Protein AF-A0A413UHV3-F1 (afdb_monomer)

Mean predicted aligned error: 7.87 Å

Structure (mmCIF, N/CA/C/O backbone):
data_AF-A0A413UHV3-F1
#
_entry.id   AF-A0A413UHV3-F1
#
loop_
_atom_site.group_PDB
_atom_site.id
_atom_site.type_symbol
_atom_site.label_atom_id
_atom_site.label_alt_id
_atom_site.label_comp_id
_atom_site.label_asym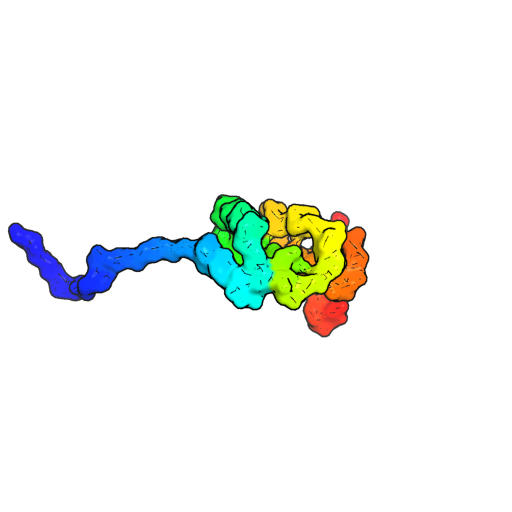_id
_atom_site.label_entity_id
_atom_site.label_seq_id
_atom_site.pdbx_PDB_ins_code
_atom_site.Cartn_x
_atom_site.Cartn_y
_atom_site.Cartn_z
_atom_site.occupancy
_atom_site.B_iso_or_equiv
_atom_site.auth_seq_id
_atom_site.auth_comp_id
_atom_site.auth_asym_id
_atom_site.auth_atom_id
_atom_site.pdbx_PDB_model_num
ATOM 1 N N . MET A 1 1 ? -25.770 15.098 47.653 1.00 35.84 1 MET A N 1
ATOM 2 C CA . MET A 1 1 ? -24.776 16.020 47.062 1.00 35.84 1 MET A CA 1
ATOM 3 C C . MET A 1 1 ? -23.467 15.259 46.919 1.00 35.84 1 MET A C 1
ATOM 5 O O . MET A 1 1 ? -22.803 15.036 47.921 1.00 35.84 1 MET A O 1
ATOM 9 N N . ASN A 1 2 ? -23.146 14.785 45.712 1.00 44.91 2 ASN A N 1
ATOM 10 C CA . ASN A 1 2 ? -21.866 14.129 45.439 1.00 44.91 2 ASN A CA 1
ATOM 11 C C . ASN A 1 2 ? -20.783 15.204 45.344 1.00 44.91 2 ASN A C 1
ATOM 13 O O . ASN A 1 2 ? -20.849 16.084 44.488 1.00 44.91 2 ASN A O 1
ATOM 17 N N . ARG A 1 3 ? -19.832 15.170 46.278 1.00 47.78 3 ARG A N 1
ATOM 18 C CA . ARG A 1 3 ? -18.712 16.107 46.345 1.00 47.78 3 ARG A CA 1
ATOM 19 C C . ARG A 1 3 ? -17.621 15.581 45.413 1.00 47.78 3 ARG A C 1
ATOM 21 O O . ARG A 1 3 ? -17.096 14.501 45.658 1.00 47.78 3 ARG A O 1
ATOM 28 N N . ALA A 1 4 ? -17.316 16.319 44.349 1.00 49.66 4 ALA A N 1
ATOM 29 C CA . ALA A 1 4 ? -16.175 16.021 43.490 1.00 49.66 4 ALA A CA 1
ATOM 30 C C . ALA A 1 4 ? -14.885 16.030 44.331 1.00 49.66 4 ALA A C 1
ATOM 32 O O . ALA A 1 4 ? -14.666 16.948 45.129 1.00 49.66 4 ALA A O 1
ATOM 33 N N . CYS A 1 5 ? -14.061 14.990 44.195 1.00 54.78 5 CYS A N 1
ATOM 34 C CA . CYS A 1 5 ? -12.757 14.914 44.845 1.00 54.78 5 CYS A CA 1
ATOM 35 C C . CYS A 1 5 ? -11.814 15.958 44.229 1.00 54.78 5 CYS A C 1
ATOM 37 O O . CYS A 1 5 ? -11.740 16.104 43.009 1.00 54.78 5 CYS A O 1
ATOM 39 N N . ALA A 1 6 ? -11.093 16.689 45.080 1.00 53.53 6 ALA A N 1
ATOM 40 C CA . ALA A 1 6 ? -10.088 17.654 44.654 1.00 53.53 6 ALA A CA 1
ATOM 41 C C . ALA A 1 6 ? -8.972 16.926 43.884 1.00 53.53 6 ALA A C 1
ATOM 43 O O . ALA A 1 6 ? -8.242 16.132 44.473 1.00 53.53 6 ALA A O 1
ATOM 44 N N . GLY A 1 7 ? -8.880 17.170 42.573 1.00 57.03 7 GLY A N 1
ATOM 45 C CA . GLY A 1 7 ? -7.857 16.575 41.706 1.00 57.03 7 GLY A CA 1
ATOM 46 C C . GLY A 1 7 ? -8.301 16.272 40.273 1.00 57.03 7 GLY A C 1
ATOM 47 O O . GLY A 1 7 ? -7.439 16.133 39.416 1.00 57.03 7 GLY A O 1
ATOM 48 N N . GLN A 1 8 ? -9.605 16.217 39.980 1.00 51.41 8 GLN A N 1
ATOM 49 C CA . GLN A 1 8 ? -10.078 16.063 38.598 1.00 51.41 8 GLN A CA 1
ATOM 50 C C . GLN A 1 8 ? -9.983 17.399 37.854 1.00 51.41 8 GLN A C 1
ATOM 52 O O . GLN A 1 8 ? -10.721 18.345 38.140 1.00 51.41 8 GLN A O 1
ATOM 57 N N . THR A 1 9 ? -9.061 17.492 36.900 1.00 54.34 9 THR A N 1
ATOM 58 C CA . THR A 1 9 ? -9.074 18.547 35.887 1.00 54.34 9 THR A CA 1
ATOM 59 C C . THR A 1 9 ? -10.322 18.380 35.018 1.00 54.34 9 THR A C 1
ATOM 61 O O . THR A 1 9 ? -10.718 17.269 34.682 1.00 54.34 9 THR A O 1
ATOM 64 N N . VAL A 1 10 ? -10.939 19.494 34.612 1.00 53.38 10 VAL A N 1
ATOM 65 C CA . VAL A 1 10 ? -12.121 19.545 33.718 1.00 53.38 10 VAL A CA 1
ATOM 66 C C . VAL A 1 10 ? -11.945 18.720 32.424 1.00 53.38 10 VAL A C 1
ATOM 68 O O . VAL A 1 10 ? -12.929 18.329 31.804 1.00 53.38 10 VAL A O 1
ATOM 71 N N . LEU A 1 11 ? -10.700 18.408 32.048 1.00 49.78 11 LEU A N 1
ATOM 72 C CA . LEU A 1 11 ? -10.321 17.553 30.920 1.00 49.78 11 LEU A CA 1
ATOM 73 C C . LEU A 1 11 ? -10.720 16.072 31.068 1.00 49.78 11 LEU A C 1
ATOM 75 O O . LEU A 1 11 ? -10.923 15.424 30.051 1.00 49.78 11 LEU A O 1
ATOM 79 N N . ASP A 1 12 ? -10.900 15.546 32.284 1.00 54.62 12 ASP A N 1
ATOM 80 C CA . ASP A 1 12 ? -11.342 14.152 32.487 1.00 54.62 12 ASP A CA 1
ATOM 81 C C . ASP A 1 12 ? -12.852 13.95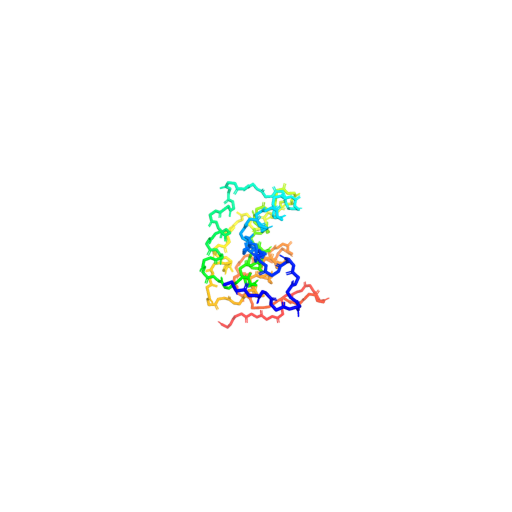6 32.250 1.00 54.62 12 ASP A C 1
ATOM 83 O O . ASP A 1 12 ? -13.338 12.827 32.195 1.00 54.62 12 ASP A O 1
ATOM 87 N N . LEU A 1 13 ? -13.619 15.046 32.122 1.00 59.47 13 LEU A N 1
ATOM 88 C CA . LEU A 1 13 ? -15.071 14.999 31.901 1.00 59.47 13 LEU A CA 1
ATOM 89 C C . LEU A 1 13 ? -15.447 14.862 30.419 1.00 59.47 13 LEU A C 1
ATOM 91 O O . LEU A 1 13 ? -16.600 14.563 30.109 1.00 59.47 13 LEU A O 1
ATOM 95 N N . PHE A 1 14 ? -14.485 15.056 29.514 1.00 66.56 14 PHE A N 1
ATOM 96 C CA . PHE A 1 14 ? -14.675 14.957 28.072 1.00 66.56 14 PHE A CA 1
ATOM 97 C C . PHE A 1 14 ? -13.560 14.086 27.493 1.00 66.56 14 PHE A C 1
ATOM 99 O O . PHE A 1 14 ? -12.502 14.619 27.149 1.00 66.56 14 PHE A O 1
ATOM 106 N N . PRO A 1 15 ? -13.747 12.755 27.404 1.00 65.19 15 PRO A N 1
ATOM 107 C CA . PRO A 1 15 ? -12.767 11.916 26.731 1.00 65.19 15 PRO A CA 1
ATOM 108 C C . PRO A 1 15 ? -12.543 12.465 25.322 1.00 65.19 15 PRO A C 1
ATOM 110 O O . PRO A 1 15 ? -13.506 12.812 24.631 1.00 65.19 15 PRO A O 1
ATOM 113 N N . THR A 1 16 ? -11.278 12.557 24.901 1.00 66.75 16 THR A N 1
ATOM 114 C CA . THR A 1 16 ? -10.958 12.880 23.510 1.00 66.75 16 THR A CA 1
ATOM 115 C C . THR A 1 16 ? -11.756 11.926 22.627 1.00 66.75 16 THR A C 1
ATOM 117 O O . THR A 1 16 ? -11.696 10.713 22.868 1.00 66.75 16 THR A O 1
ATOM 120 N N . PRO A 1 17 ? -12.527 12.433 21.647 1.00 66.75 17 PRO A N 1
ATOM 121 C CA . PRO A 1 17 ? -13.245 11.555 20.744 1.00 66.75 17 PRO A CA 1
ATOM 122 C C . PRO A 1 17 ? -12.249 10.565 20.129 1.00 66.75 17 PRO A C 1
ATOM 124 O O . PRO A 1 17 ? -11.111 10.953 19.834 1.00 66.75 17 PRO A O 1
ATOM 127 N N . PRO A 1 18 ? -12.630 9.285 19.992 1.00 74.94 18 PRO A N 1
ATOM 128 C CA . PRO A 1 18 ? -11.750 8.289 19.409 1.00 74.94 18 PRO A CA 1
ATOM 129 C C . PRO A 1 18 ? -11.263 8.785 18.049 1.00 74.94 18 PRO A C 1
ATOM 131 O O . PRO A 1 18 ? -12.031 9.328 17.254 1.00 74.94 18 PRO A O 1
ATOM 134 N N . ARG A 1 19 ? -9.957 8.652 17.827 1.00 82.62 19 ARG A N 1
ATOM 135 C CA . ARG A 1 19 ? -9.301 9.136 16.619 1.00 82.62 19 ARG A CA 1
ATOM 136 C C . ARG A 1 19 ? -9.826 8.367 15.410 1.00 82.62 19 ARG A C 1
ATOM 138 O O . ARG A 1 19 ? -9.797 7.138 15.407 1.00 82.62 19 ARG A O 1
ATOM 145 N N . ASP A 1 20 ? -10.265 9.088 14.385 1.00 92.00 20 ASP A N 1
ATOM 146 C CA . ASP A 1 20 ? -10.671 8.483 13.120 1.00 92.00 20 ASP A CA 1
ATOM 147 C C . ASP A 1 20 ? -9.435 8.243 12.247 1.00 92.00 20 ASP A C 1
ATOM 149 O O . ASP A 1 20 ? -8.971 9.108 11.505 1.00 92.00 20 ASP A O 1
ATOM 153 N N . HIS A 1 21 ? -8.852 7.055 12.395 1.00 94.25 21 HIS A N 1
ATOM 154 C CA . HIS A 1 21 ? -7.649 6.673 11.660 1.00 94.25 21 HIS A CA 1
ATOM 155 C C . HIS A 1 21 ? -7.876 6.545 10.148 1.00 94.25 21 HIS A C 1
ATOM 157 O O . HIS A 1 21 ? -6.930 6.741 9.383 1.00 94.25 21 HIS A O 1
ATOM 163 N N . VAL A 1 22 ? -9.103 6.233 9.721 1.00 96.88 22 VAL A N 1
ATOM 164 C CA . VAL A 1 22 ? -9.453 6.151 8.299 1.00 96.88 22 VAL A CA 1
ATOM 165 C C . VAL A 1 22 ? -9.431 7.552 7.705 1.00 96.88 22 VAL A C 1
ATOM 167 O O . VAL A 1 22 ? -8.740 7.772 6.713 1.00 96.88 22 VAL A O 1
ATOM 170 N N . GLU A 1 23 ? -10.106 8.515 8.336 1.00 97.00 23 GLU A N 1
ATOM 171 C CA . GLU A 1 23 ? -10.121 9.896 7.839 1.00 97.00 23 GLU A CA 1
ATOM 172 C C . GLU A 1 23 ? -8.750 10.560 7.870 1.00 97.00 23 GLU A C 1
ATOM 174 O O . GLU A 1 23 ? -8.365 11.222 6.905 1.00 97.00 23 GLU A O 1
ATOM 179 N N . ASP A 1 24 ? -7.974 10.343 8.931 1.00 96.12 24 ASP A N 1
ATOM 180 C CA . ASP A 1 24 ? -6.604 10.848 9.001 1.00 96.12 24 ASP A CA 1
ATOM 181 C C . ASP A 1 24 ? -5.737 10.304 7.857 1.00 96.12 24 ASP A C 1
ATOM 183 O O . ASP A 1 24 ? -4.934 11.041 7.278 1.00 96.12 24 ASP A O 1
ATOM 187 N N . THR A 1 25 ? -5.913 9.028 7.508 1.00 97.56 25 THR A N 1
ATOM 188 C CA . THR A 1 25 ? -5.175 8.389 6.414 1.00 97.56 25 THR A CA 1
ATOM 189 C C . THR A 1 25 ? -5.633 8.899 5.057 1.00 97.56 25 THR A C 1
ATOM 191 O O . THR A 1 25 ? -4.790 9.263 4.241 1.00 97.56 25 THR A O 1
ATOM 194 N N . LEU A 1 26 ? -6.945 9.002 4.822 1.00 97.69 26 LEU A N 1
ATOM 195 C CA . LEU A 1 26 ? -7.492 9.559 3.582 1.00 97.69 26 LEU A CA 1
ATOM 196 C C . LEU A 1 26 ? -7.019 10.992 3.370 1.00 97.69 26 LEU A C 1
ATOM 198 O O . LEU A 1 26 ? -6.570 11.336 2.277 1.00 97.69 26 LEU A O 1
ATOM 202 N N . LYS A 1 27 ? -7.052 11.812 4.423 1.00 97.38 27 LYS A N 1
ATOM 203 C CA . LYS A 1 27 ? -6.536 13.177 4.384 1.00 97.38 27 LYS A CA 1
ATOM 204 C C . LYS A 1 27 ? -5.049 13.201 4.043 1.00 97.38 27 LYS A C 1
ATOM 206 O O . LYS A 1 27 ? -4.645 13.952 3.163 1.00 97.38 27 LYS A O 1
ATOM 211 N N . TRP A 1 28 ? -4.240 12.368 4.697 1.00 96.69 28 TRP A N 1
ATOM 212 C CA . TRP A 1 28 ? -2.813 12.264 4.396 1.00 96.69 28 TRP A CA 1
ATOM 213 C C . TRP A 1 28 ? -2.561 11.855 2.934 1.00 96.69 28 TRP A C 1
ATOM 215 O O . TRP A 1 28 ? -1.793 12.528 2.251 1.00 96.69 28 TRP A O 1
ATOM 225 N N . MET A 1 29 ? -3.241 10.826 2.420 1.00 96.19 29 MET A N 1
ATOM 226 C CA . MET A 1 29 ? -3.097 10.379 1.027 1.00 96.19 29 MET A CA 1
ATOM 227 C C . MET A 1 29 ? -3.528 11.464 0.025 1.00 96.19 29 MET A C 1
ATOM 229 O O . MET A 1 29 ? -2.813 11.737 -0.938 1.00 96.19 29 MET A O 1
ATOM 233 N N . CYS A 1 30 ? -4.650 12.146 0.265 1.00 95.94 30 CYS A N 1
ATOM 234 C CA . CYS A 1 30 ? -5.134 13.208 -0.622 1.00 95.94 30 CYS A CA 1
ATOM 235 C C . CYS A 1 30 ? -4.220 14.447 -0.586 1.00 95.94 30 CYS A C 1
ATOM 237 O O . CYS A 1 30 ? -3.757 14.913 -1.626 1.00 95.94 30 CYS A O 1
ATOM 239 N N . ASP A 1 31 ? -3.904 14.966 0.602 1.00 95.88 31 ASP A N 1
ATOM 240 C CA . ASP A 1 31 ? -3.151 16.218 0.748 1.00 95.88 31 ASP A CA 1
ATOM 241 C C . ASP A 1 31 ? -1.672 16.031 0.347 1.00 95.88 31 ASP A C 1
ATOM 243 O O . ASP A 1 31 ? -1.076 16.846 -0.375 1.00 95.88 31 ASP A O 1
ATOM 247 N N . VAL A 1 32 ? -1.055 14.929 0.791 1.00 94.50 32 VAL A N 1
ATOM 248 C CA . VAL A 1 32 ? 0.387 14.686 0.621 1.00 94.50 32 VAL A CA 1
ATOM 249 C C . VAL A 1 32 ? 0.703 13.997 -0.699 1.00 94.50 32 VAL A C 1
ATOM 251 O O . VAL A 1 32 ? 1.661 14.411 -1.353 1.00 94.50 32 VAL A O 1
ATOM 254 N N . HIS A 1 33 ? -0.115 13.045 -1.144 1.00 92.38 33 HIS A N 1
ATOM 255 C CA . HIS A 1 33 ? 0.141 12.247 -2.352 1.00 92.38 33 HIS A CA 1
ATOM 256 C C . HIS A 1 33 ? -0.802 12.568 -3.515 1.00 92.38 33 HIS A C 1
ATOM 258 O O . HIS A 1 33 ? -0.621 12.075 -4.621 1.00 92.38 33 HIS A O 1
ATOM 264 N N . GLY A 1 34 ? -1.780 13.457 -3.318 1.00 93.25 34 GLY A N 1
ATOM 265 C CA . GLY A 1 34 ? -2.690 13.854 -4.393 1.00 93.25 34 GLY A CA 1
ATOM 266 C C . GLY A 1 34 ? -3.629 12.734 -4.836 1.00 93.25 34 GLY A C 1
ATOM 267 O O . GLY A 1 34 ? -4.164 12.820 -5.938 1.00 93.25 34 GLY A O 1
ATOM 268 N N . CYS A 1 35 ? -3.811 11.689 -4.021 1.00 93.31 35 CYS A N 1
ATOM 269 C CA . CYS A 1 35 ? -4.721 10.596 -4.349 1.00 93.31 35 CYS A CA 1
ATOM 270 C C . CYS A 1 35 ? -6.166 11.108 -4.465 1.00 93.31 35 CYS A C 1
ATOM 272 O O . CYS A 1 35 ? -6.587 11.996 -3.718 1.00 93.31 35 CYS A O 1
ATOM 274 N N . VAL A 1 36 ? -6.946 10.519 -5.375 1.00 93.81 36 VAL A N 1
ATOM 275 C CA . VAL A 1 36 ? -8.365 10.848 -5.553 1.00 93.81 36 VAL A CA 1
ATOM 276 C C . VAL A 1 36 ? -9.190 10.077 -4.530 1.00 93.81 36 VAL A C 1
ATOM 278 O O . VA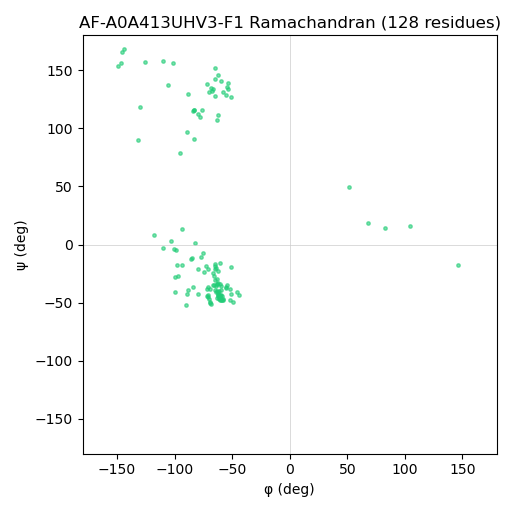L A 1 36 ? -9.255 8.851 -4.568 1.00 93.81 36 VAL A O 1
ATOM 281 N N . ARG A 1 37 ? -9.843 10.800 -3.616 1.00 94.75 37 ARG A N 1
ATOM 282 C CA . ARG A 1 37 ? -10.565 10.212 -2.480 1.00 94.75 37 ARG A CA 1
ATOM 283 C C . ARG A 1 37 ? -11.556 9.113 -2.878 1.00 94.75 37 ARG A C 1
ATOM 285 O O . ARG A 1 37 ? -11.532 8.045 -2.274 1.00 94.75 37 ARG A O 1
ATOM 292 N N . ASP A 1 38 ? -12.381 9.369 -3.891 1.00 95.12 38 ASP A N 1
ATOM 293 C CA . ASP A 1 38 ? -13.435 8.445 -4.334 1.00 95.12 38 ASP A CA 1
ATOM 294 C C . ASP A 1 38 ? -12.881 7.105 -4.847 1.00 95.12 38 ASP A C 1
ATOM 296 O O . ASP A 1 38 ? -13.585 6.097 -4.825 1.00 95.12 38 ASP A O 1
ATOM 300 N N . GLU A 1 39 ? -11.619 7.077 -5.280 1.00 93.75 39 GLU A N 1
ATOM 301 C CA . GLU A 1 39 ? -10.956 5.866 -5.765 1.00 93.75 39 GLU A CA 1
ATOM 302 C C . GLU A 1 39 ? -10.372 5.035 -4.618 1.00 93.75 39 GLU A C 1
ATOM 304 O O . GLU A 1 39 ? -10.440 3.809 -4.656 1.00 93.75 39 GLU A O 1
ATOM 309 N N . ILE A 1 40 ? -9.843 5.690 -3.578 1.00 95.56 40 ILE A N 1
ATOM 310 C CA . ILE A 1 40 ? -9.104 5.024 -2.492 1.00 95.56 40 ILE A CA 1
ATOM 311 C C . ILE A 1 40 ? -9.944 4.749 -1.240 1.00 95.56 40 ILE A C 1
ATOM 313 O O . ILE A 1 40 ? -9.549 3.945 -0.397 1.00 95.56 40 ILE A O 1
ATOM 317 N N . GLU A 1 41 ? -11.095 5.406 -1.070 1.00 97.50 41 GLU A N 1
ATOM 318 C CA . GLU A 1 41 ? -11.851 5.341 0.188 1.00 97.50 41 GLU A CA 1
ATOM 319 C C . GLU A 1 41 ? -12.282 3.913 0.551 1.00 97.50 41 GLU A C 1
ATOM 321 O O . GLU A 1 41 ? -12.137 3.494 1.704 1.00 97.50 41 GLU A O 1
ATOM 326 N N . GLY A 1 42 ? -12.771 3.146 -0.425 1.00 98.00 42 GLY A N 1
ATOM 327 C CA . GLY A 1 42 ? -13.173 1.755 -0.205 1.00 98.00 42 GLY A CA 1
ATOM 328 C C . GLY A 1 42 ? -12.006 0.870 0.239 1.00 98.00 42 GLY A C 1
ATOM 329 O O . GLY A 1 42 ? -12.150 0.067 1.161 1.00 98.00 42 GLY A O 1
ATOM 330 N N . GLU A 1 43 ? -10.841 1.067 -0.369 1.00 97.88 43 GLU A N 1
ATOM 331 C CA . GLU A 1 43 ? -9.624 0.304 -0.101 1.00 97.88 43 GLU A CA 1
ATOM 332 C C . GLU A 1 43 ? -9.019 0.627 1.267 1.00 97.88 43 GLU A C 1
ATOM 334 O O . GLU A 1 43 ? -8.680 -0.283 2.023 1.00 97.88 43 GLU A O 1
ATOM 339 N N . VAL A 1 44 ? -8.956 1.907 1.644 1.00 98.25 44 VAL A N 1
ATOM 340 C CA . VAL A 1 44 ? -8.494 2.316 2.980 1.00 98.25 44 VAL A CA 1
ATOM 341 C C . VAL A 1 44 ? -9.419 1.750 4.058 1.00 98.25 44 VAL A C 1
ATOM 343 O O . VAL A 1 44 ? -8.950 1.196 5.053 1.00 98.25 44 VAL A O 1
ATOM 346 N N . ARG A 1 45 ? -10.742 1.826 3.860 1.00 98.25 45 ARG A N 1
ATOM 347 C CA . ARG A 1 45 ? -11.715 1.243 4.799 1.00 98.25 45 ARG A CA 1
ATOM 348 C C . ARG A 1 45 ? -11.558 -0.272 4.925 1.00 98.25 45 ARG A C 1
ATOM 350 O O . ARG A 1 45 ? -11.673 -0.793 6.031 1.00 98.25 45 ARG A O 1
ATOM 357 N N . GLU A 1 46 ? -11.297 -0.970 3.824 1.00 98.19 46 GLU A N 1
ATOM 358 C CA . GLU A 1 46 ? -11.001 -2.405 3.824 1.00 98.19 46 GLU A CA 1
ATOM 359 C C . GLU A 1 46 ? -9.734 -2.720 4.632 1.00 98.19 46 GLU A C 1
ATOM 361 O O . GLU A 1 46 ? -9.786 -3.566 5.523 1.00 98.19 46 GLU A O 1
ATOM 366 N N . LEU A 1 47 ? -8.640 -1.979 4.429 1.00 98.25 47 LEU A N 1
ATOM 367 C CA . LEU A 1 47 ? -7.400 -2.186 5.183 1.00 98.25 47 LEU A CA 1
ATOM 368 C C . LEU A 1 47 ? -7.585 -1.980 6.692 1.00 98.25 47 LEU A C 1
ATOM 370 O O . LEU A 1 47 ? -7.115 -2.787 7.486 1.00 98.25 47 LEU A O 1
ATOM 374 N N . TYR A 1 48 ? -8.301 -0.935 7.105 1.00 97.44 48 TYR A N 1
ATOM 375 C CA . TYR A 1 48 ? -8.568 -0.678 8.527 1.00 97.44 48 TYR A CA 1
ATOM 376 C C . TYR A 1 48 ? -9.580 -1.638 9.160 1.00 97.44 48 TYR A C 1
ATOM 378 O O . TYR A 1 48 ? -9.641 -1.738 10.386 1.00 97.44 48 TYR A O 1
ATOM 386 N N . ARG A 1 49 ? -10.385 -2.329 8.348 1.00 97.44 49 ARG A N 1
ATOM 387 C CA . ARG A 1 49 ? -11.287 -3.388 8.81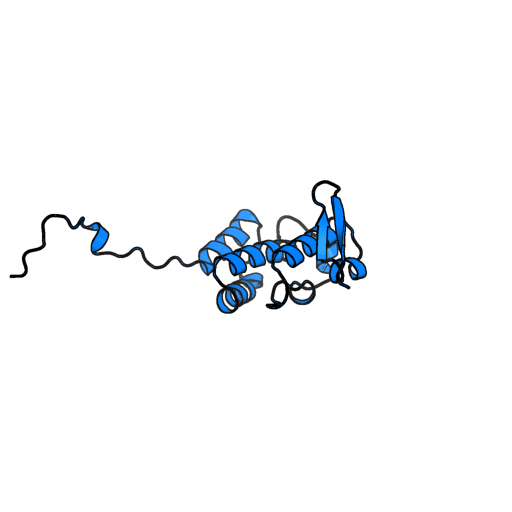1 1.00 97.44 49 ARG A CA 1
ATOM 388 C C . ARG A 1 49 ? -10.536 -4.699 9.020 1.00 97.44 49 ARG A C 1
ATOM 390 O O . ARG A 1 49 ? -10.789 -5.385 10.007 1.00 97.44 49 ARG A O 1
ATOM 397 N N . ASP A 1 50 ? -9.648 -5.035 8.090 1.00 97.25 50 ASP A N 1
ATOM 398 C CA . ASP A 1 50 ? -9.0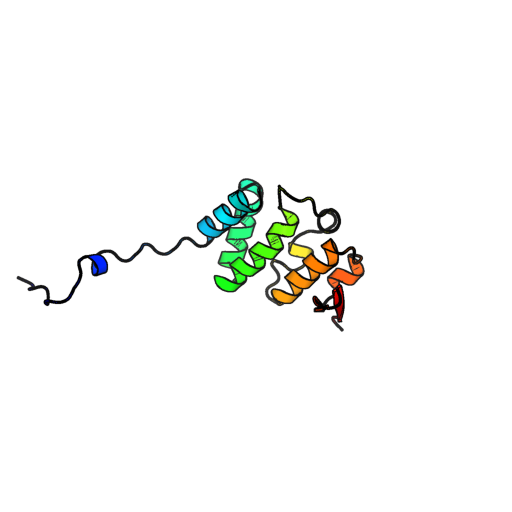40 -6.365 8.013 1.00 97.25 50 ASP A CA 1
ATOM 399 C C . ASP A 1 50 ? -7.693 -6.442 8.758 1.00 97.25 50 ASP A C 1
ATOM 401 O O . A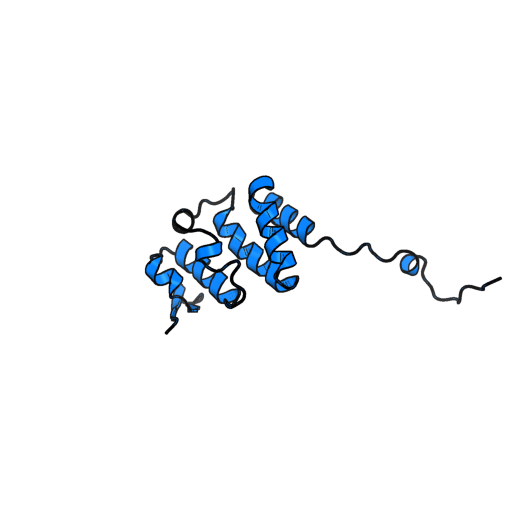SP A 1 50 ? -7.257 -7.530 9.135 1.00 97.25 50 ASP A O 1
ATOM 405 N N . PHE A 1 51 ? -7.065 -5.295 9.047 1.00 96.38 51 PHE A N 1
ATOM 406 C CA . PHE A 1 51 ? -5.776 -5.197 9.735 1.00 96.38 51 PHE A CA 1
ATOM 407 C C . PHE A 1 51 ? -5.833 -4.292 10.972 1.00 96.38 51 PHE A C 1
ATOM 409 O O . PHE A 1 51 ? -6.664 -3.394 11.093 1.00 96.38 51 PHE A O 1
ATOM 416 N N . GLY A 1 52 ? -4.896 -4.494 11.905 1.00 94.31 52 GLY A N 1
ATOM 417 C CA . GLY A 1 52 ? -4.713 -3.574 13.031 1.00 94.31 52 GLY A CA 1
ATOM 418 C C . GLY A 1 52 ? -4.242 -2.192 12.563 1.00 94.31 52 GLY A C 1
ATOM 419 O O . GLY A 1 52 ? -3.527 -2.086 11.572 1.00 94.31 52 GLY A O 1
ATOM 420 N N . THR A 1 53 ? -4.574 -1.132 13.309 1.00 94.75 53 THR A N 1
ATOM 421 C CA . THR A 1 53 ? -4.332 0.283 12.946 1.00 94.75 53 THR A CA 1
ATOM 422 C C . THR A 1 53 ? -2.940 0.575 12.375 1.00 94.75 53 THR A C 1
ATOM 424 O O . THR A 1 53 ? -2.817 1.330 11.413 1.00 94.75 53 THR A O 1
ATOM 427 N N . VAL A 1 54 ? -1.891 0.007 12.980 1.00 94.31 54 VAL A N 1
ATOM 428 C CA . VAL A 1 54 ? -0.498 0.225 12.556 1.00 94.31 54 VAL A CA 1
ATOM 429 C C . VAL A 1 54 ? -0.232 -0.430 11.203 1.00 94.31 54 VAL A C 1
ATOM 431 O O . VAL A 1 54 ? 0.263 0.223 10.290 1.00 94.31 54 VAL A O 1
ATOM 434 N N . GLU A 1 55 ? -0.614 -1.697 11.051 1.00 96.69 55 GLU A N 1
ATOM 435 C CA . GLU A 1 55 ? -0.406 -2.441 9.809 1.00 96.69 55 GLU A CA 1
ATOM 436 C C . GLU A 1 55 ? -1.287 -1.913 8.671 1.00 96.69 55 GLU A C 1
ATOM 438 O O . GLU A 1 55 ? -0.817 -1.804 7.542 1.00 96.69 55 GLU A O 1
ATOM 443 N N . ALA A 1 56 ? -2.529 -1.519 8.965 1.00 97.62 56 ALA A N 1
ATOM 444 C CA . ALA A 1 56 ? -3.418 -0.880 8.000 1.00 97.62 56 ALA A CA 1
ATOM 445 C C . ALA A 1 56 ? -2.787 0.397 7.428 1.00 97.62 56 ALA A C 1
ATOM 447 O O . ALA A 1 56 ? -2.740 0.571 6.210 1.00 97.62 56 ALA A O 1
ATOM 448 N N . PHE A 1 57 ? -2.233 1.258 8.291 1.00 96.94 57 PHE A N 1
ATOM 449 C CA . PHE A 1 57 ? -1.533 2.464 7.853 1.00 96.94 57 PHE A CA 1
ATOM 450 C C . PHE A 1 57 ? -0.298 2.136 7.005 1.00 96.94 57 PHE A C 1
ATOM 452 O O . PHE A 1 57 ? -0.062 2.763 5.973 1.00 96.94 57 PHE A O 1
ATOM 459 N N . ASP A 1 58 ? 0.479 1.130 7.404 1.00 96.56 58 ASP A N 1
ATOM 460 C CA . ASP A 1 58 ? 1.651 0.708 6.643 1.00 96.56 58 ASP A CA 1
ATOM 461 C C . ASP A 1 58 ? 1.274 0.137 5.266 1.00 96.56 58 ASP A C 1
ATOM 463 O O . ASP A 1 58 ? 1.914 0.466 4.265 1.00 96.56 58 ASP A O 1
ATOM 467 N N . ARG A 1 59 ? 0.185 -0.627 5.161 1.00 97.50 59 ARG A N 1
ATOM 468 C CA . ARG A 1 59 ? -0.362 -1.083 3.873 1.00 97.50 59 ARG A CA 1
ATOM 469 C C . ARG A 1 59 ? -0.888 0.080 3.026 1.00 97.50 59 ARG A C 1
ATOM 471 O O . ARG A 1 59 ? -0.673 0.074 1.817 1.00 97.50 59 ARG A O 1
ATOM 478 N N . CYS A 1 60 ? -1.465 1.120 3.634 1.00 96.94 60 CYS A N 1
ATOM 479 C CA . CYS A 1 60 ? -1.873 2.335 2.914 1.00 96.94 60 CYS A CA 1
ATOM 480 C C . CYS A 1 60 ? -0.683 3.067 2.274 1.00 96.94 60 CYS A C 1
ATOM 482 O O . CYS A 1 60 ? -0.826 3.610 1.183 1.00 96.94 60 CYS A O 1
ATOM 484 N N . LYS A 1 61 ? 0.513 3.039 2.881 1.00 94.12 61 LYS A N 1
ATOM 485 C CA . LYS A 1 61 ? 1.724 3.585 2.235 1.00 94.12 61 LYS A CA 1
ATOM 486 C C . LYS A 1 61 ? 2.094 2.830 0.959 1.00 94.12 61 LYS A C 1
ATOM 488 O O . LYS A 1 61 ? 2.569 3.451 0.024 1.00 94.12 61 LYS A O 1
ATOM 493 N N . ALA A 1 62 ? 1.858 1.519 0.910 1.00 93.62 62 ALA A N 1
ATOM 494 C CA . ALA A 1 62 ? 2.040 0.744 -0.317 1.00 93.62 62 ALA A CA 1
ATOM 495 C C . ALA A 1 62 ? 0.962 1.072 -1.356 1.00 93.62 62 ALA A C 1
ATOM 497 O O . ALA A 1 62 ? 1.240 1.100 -2.548 1.00 93.62 62 ALA A O 1
ATOM 498 N N . LEU A 1 63 ? -0.271 1.313 -0.895 1.00 94.00 63 LEU A N 1
ATOM 499 C CA . LEU A 1 63 ? -1.397 1.680 -1.750 1.00 94.00 63 LEU A CA 1
ATOM 500 C C . LEU A 1 63 ? -1.172 3.026 -2.454 1.00 94.00 63 LEU A C 1
ATOM 502 O O . LEU A 1 63 ? -1.563 3.180 -3.608 1.00 94.00 63 LEU A O 1
ATOM 506 N N . VAL A 1 64 ? -0.494 3.970 -1.791 1.00 92.69 64 VAL A N 1
ATOM 507 C CA . VAL A 1 64 ? -0.083 5.246 -2.395 1.00 92.69 64 VAL A CA 1
ATOM 508 C C . VAL A 1 64 ? 0.652 5.026 -3.713 1.00 92.69 64 VAL A C 1
ATOM 510 O O . VAL A 1 64 ? 0.315 5.698 -4.677 1.00 92.69 64 VAL A O 1
ATOM 513 N N . ASP A 1 65 ? 1.558 4.050 -3.815 1.00 88.81 65 ASP A N 1
ATOM 514 C CA . ASP A 1 65 ? 2.344 3.836 -5.039 1.00 88.81 65 ASP A CA 1
ATOM 515 C C . ASP A 1 65 ? 1.479 3.509 -6.283 1.00 88.81 65 ASP A C 1
ATOM 517 O O . ASP A 1 65 ? 1.956 3.613 -7.414 1.00 88.81 65 ASP A O 1
ATOM 521 N N . PHE A 1 66 ? 0.208 3.129 -6.091 1.00 90.50 66 PHE A N 1
ATOM 522 C CA . PHE A 1 66 ? -0.764 2.857 -7.158 1.00 90.50 66 PHE A CA 1
ATOM 523 C C . PHE A 1 66 ? -1.683 4.037 -7.476 1.00 90.50 66 PHE A C 1
ATOM 525 O O . PHE A 1 66 ? -2.183 4.131 -8.595 1.00 90.50 66 PHE A O 1
ATOM 532 N N . HIS A 1 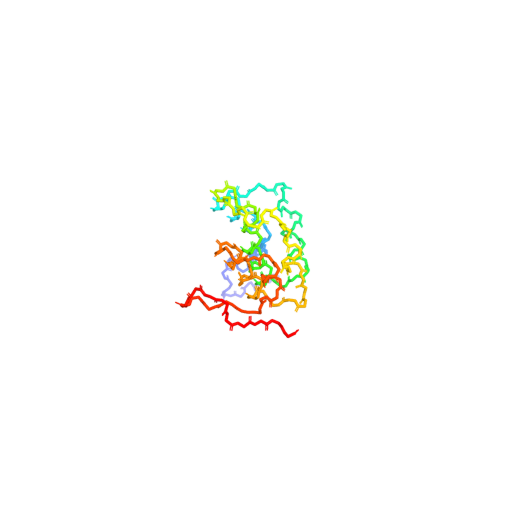67 ? -1.921 4.913 -6.499 1.00 89.50 67 HIS A N 1
ATOM 533 C CA . HIS A 1 67 ? -2.888 6.011 -6.585 1.00 89.50 67 HIS A CA 1
ATOM 534 C C . HIS A 1 67 ? -2.240 7.393 -6.450 1.00 89.50 67 HIS A C 1
ATOM 536 O O . HIS A 1 67 ? -2.956 8.386 -6.304 1.00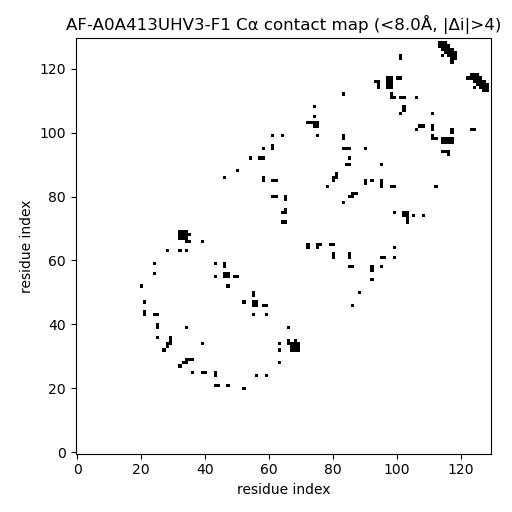 89.50 67 HIS A O 1
ATOM 542 N N . ASP A 1 68 ? -0.908 7.485 -6.436 1.00 85.00 68 ASP A N 1
ATOM 543 C CA . ASP A 1 68 ? -0.193 8.751 -6.300 1.00 85.00 68 ASP A CA 1
ATOM 544 C C . ASP A 1 68 ? -0.516 9.643 -7.510 1.00 85.00 68 ASP A C 1
ATOM 546 O O . ASP A 1 68 ? -0.080 9.416 -8.639 1.00 85.00 68 ASP A O 1
ATOM 550 N N . GLY A 1 69 ? -1.325 10.678 -7.271 1.00 75.00 69 GLY A N 1
ATOM 551 C CA . GLY A 1 69 ? -1.740 11.628 -8.301 1.00 75.00 69 GLY A CA 1
ATOM 552 C C . GLY A 1 69 ? -0.638 12.623 -8.673 1.00 75.00 69 GLY A C 1
ATOM 553 O O . GLY A 1 69 ? -0.806 13.406 -9.610 1.00 75.00 69 GLY A O 1
ATOM 554 N N . LYS A 1 70 ? 0.484 12.628 -7.942 1.00 79.00 70 LYS A N 1
ATOM 555 C CA . LYS A 1 70 ? 1.653 13.484 -8.183 1.00 79.00 70 LYS A CA 1
ATOM 556 C C . LYS A 1 70 ? 2.762 12.735 -8.920 1.00 79.00 70 LYS A C 1
ATOM 558 O O . LYS A 1 70 ? 3.529 13.377 -9.640 1.00 79.00 70 LYS A O 1
ATOM 563 N N . MET A 1 71 ? 2.859 11.415 -8.761 1.00 72.44 71 MET A N 1
ATOM 564 C CA . MET A 1 71 ? 3.877 10.576 -9.394 1.00 72.44 71 MET A CA 1
ATOM 565 C C . MET A 1 71 ? 3.271 9.353 -10.084 1.00 72.44 71 MET A C 1
ATOM 567 O O . MET A 1 71 ? 2.725 8.459 -9.454 1.00 72.44 71 MET A O 1
ATOM 571 N N . CYS A 1 72 ? 3.449 9.271 -11.403 1.00 62.09 72 CYS A N 1
ATOM 572 C CA . CYS A 1 72 ? 3.078 8.080 -12.158 1.00 62.09 72 CYS A CA 1
ATOM 573 C C . CYS A 1 72 ? 4.163 7.002 -12.015 1.00 62.09 72 CYS A C 1
ATOM 575 O O . CYS A 1 72 ? 5.271 7.151 -12.539 1.00 62.09 72 CYS A O 1
ATOM 577 N N . HIS A 1 73 ? 3.840 5.896 -11.346 1.00 73.62 73 HIS A N 1
ATOM 578 C CA . HIS A 1 73 ? 4.682 4.702 -11.313 1.00 73.62 73 HIS A CA 1
ATOM 579 C C . HIS A 1 73 ? 4.226 3.697 -12.380 1.00 73.62 73 HIS A C 1
ATOM 581 O O . HIS A 1 73 ? 3.572 2.702 -12.076 1.00 73.62 73 HIS A O 1
ATOM 587 N N . GLU A 1 74 ? 4.602 3.936 -13.644 1.00 72.12 74 GLU A N 1
ATOM 588 C CA . GLU A 1 74 ? 4.211 3.098 -14.797 1.00 72.12 74 GLU A CA 1
ATOM 589 C C . GLU A 1 74 ? 4.348 1.574 -14.583 1.00 72.12 74 GLU A C 1
ATOM 591 O O . GLU A 1 74 ? 3.436 0.845 -14.983 1.00 72.12 74 GLU A O 1
ATOM 596 N N . PRO A 1 75 ? 5.408 1.046 -13.928 1.00 71.94 75 PRO A N 1
ATOM 597 C CA . PRO A 1 75 ? 5.518 -0.393 -13.679 1.00 71.94 75 PRO A CA 1
ATOM 598 C C . PRO A 1 75 ? 4.368 -0.956 -12.834 1.00 71.94 75 PRO A C 1
ATOM 600 O O . PRO A 1 75 ? 3.936 -2.088 -13.056 1.00 71.94 75 PRO A O 1
ATOM 603 N N . LEU A 1 76 ? 3.851 -0.165 -11.890 1.00 78.12 76 LEU A N 1
ATOM 604 C CA . LEU A 1 76 ? 2.748 -0.557 -11.016 1.00 78.12 76 LEU A CA 1
ATOM 605 C C . LEU A 1 76 ? 1.383 -0.425 -11.696 1.00 78.12 76 LEU A C 1
ATOM 607 O O . LEU A 1 76 ? 0.475 -1.161 -11.328 1.00 78.12 76 LEU A O 1
ATOM 611 N N . LEU A 1 77 ? 1.248 0.386 -12.753 1.00 73.75 77 LEU A N 1
ATOM 612 C CA . LEU A 1 77 ? 0.018 0.449 -13.561 1.00 73.75 77 LEU A CA 1
ATOM 613 C C . LEU A 1 77 ? -0.276 -0.860 -14.314 1.00 73.75 77 LEU A C 1
ATOM 615 O O . LEU A 1 77 ? -1.405 -1.097 -14.740 1.00 73.75 77 LEU A O 1
ATOM 619 N N . CYS A 1 78 ? 0.725 -1.731 -14.474 1.00 81.25 78 CYS A N 1
ATOM 620 C CA . CYS A 1 78 ? 0.559 -3.058 -15.071 1.00 81.25 78 CYS A CA 1
ATOM 621 C C . CYS A 1 78 ? 0.035 -4.118 -14.080 1.00 81.25 78 CYS A C 1
ATOM 623 O O . CYS A 1 78 ? -0.074 -5.290 -14.446 1.00 81.25 78 CYS A O 1
ATOM 625 N N . THR A 1 79 ? -0.240 -3.754 -12.824 1.00 88.56 79 THR A N 1
ATOM 626 C CA . THR A 1 79 ? -0.720 -4.669 -11.780 1.00 88.56 79 THR A CA 1
ATOM 627 C C . THR A 1 79 ? -1.716 -3.972 -10.852 1.00 88.56 79 THR A C 1
ATOM 629 O O . THR A 1 79 ? -1.872 -2.759 -10.874 1.00 88.56 79 THR A O 1
ATOM 632 N N . SER A 1 80 ? -2.409 -4.742 -10.019 1.00 91.44 80 SER A N 1
ATOM 633 C CA . SER A 1 80 ? -3.270 -4.209 -8.958 1.00 91.44 80 SER A CA 1
ATOM 634 C C . SER A 1 80 ? -2.593 -4.279 -7.582 1.00 91.44 80 SER A C 1
ATOM 636 O O . SER A 1 80 ? -1.760 -5.171 -7.358 1.00 91.44 80 SER A O 1
ATOM 638 N N . PRO A 1 81 ? -3.010 -3.430 -6.620 1.00 93.69 81 PRO A N 1
ATOM 639 C CA . PRO A 1 81 ? -2.603 -3.548 -5.218 1.00 93.69 81 PRO A CA 1
ATOM 640 C C . PRO A 1 81 ? -2.836 -4.959 -4.648 1.00 93.69 81 PRO A C 1
ATOM 642 O O . PRO A 1 81 ? -1.997 -5.509 -3.928 1.00 93.69 81 PRO A O 1
ATOM 645 N N . ARG A 1 82 ? -3.952 -5.602 -5.030 1.00 95.12 82 ARG A N 1
ATOM 646 C CA . ARG A 1 82 ? -4.286 -6.978 -4.622 1.00 95.12 82 ARG A CA 1
ATOM 647 C C . ARG A 1 82 ? -3.257 -7.999 -5.104 1.00 95.12 82 ARG A C 1
ATOM 649 O O . ARG A 1 82 ? -2.817 -8.816 -4.306 1.00 95.12 82 ARG A O 1
ATOM 656 N N . GLN A 1 83 ? -2.831 -7.934 -6.366 1.00 93.75 83 GLN A N 1
ATOM 657 C CA . GLN A 1 83 ? -1.826 -8.860 -6.915 1.00 93.75 83 GLN A CA 1
ATOM 658 C C . GLN A 1 83 ? -0.451 -8.714 -6.252 1.00 93.75 83 GLN A C 1
ATOM 660 O O . GLN A 1 83 ? 0.291 -9.688 -6.154 1.00 93.75 83 GLN A O 1
ATOM 665 N N . ILE A 1 84 ? -0.103 -7.511 -5.789 1.00 93.25 84 ILE A N 1
ATOM 666 C CA . ILE A 1 84 ? 1.144 -7.272 -5.051 1.00 93.25 84 ILE A CA 1
ATOM 667 C C . ILE A 1 84 ? 1.082 -7.813 -3.614 1.00 93.25 84 ILE A C 1
ATOM 669 O O . ILE A 1 84 ? 2.122 -8.170 -3.049 1.00 93.25 84 ILE A O 1
ATOM 673 N N . GLY A 1 85 ? -0.128 -7.960 -3.067 1.00 95.38 85 GLY A N 1
ATOM 674 C CA . GLY A 1 85 ? -0.387 -8.485 -1.728 1.00 95.38 85 GLY A CA 1
ATOM 675 C C . GLY A 1 85 ? -0.754 -7.412 -0.703 1.00 95.38 85 GLY A C 1
ATOM 676 O O . GLY A 1 85 ? -0.722 -7.694 0.490 1.00 95.38 85 GLY A O 1
ATOM 677 N N . VAL A 1 86 ? -1.121 -6.193 -1.133 1.00 97.00 86 VAL A N 1
ATOM 678 C CA . VAL A 1 86 ? -1.503 -5.089 -0.224 1.00 97.00 86 VAL A CA 1
ATOM 679 C C . VAL A 1 86 ? -2.629 -5.503 0.727 1.00 97.00 86 VAL A C 1
ATOM 681 O O . VAL A 1 86 ? -2.599 -5.134 1.895 1.00 97.00 86 VAL A O 1
ATOM 684 N N . PHE A 1 87 ? -3.556 -6.341 0.264 1.00 97.62 87 PHE A N 1
ATOM 685 C CA . PHE A 1 87 ? -4.700 -6.840 1.038 1.00 97.62 87 PHE A CA 1
ATOM 686 C C . PHE A 1 87 ? -4.533 -8.282 1.537 1.00 97.62 87 PHE A C 1
ATOM 688 O O . PHE A 1 87 ? -5.462 -8.840 2.107 1.00 97.62 87 PHE A O 1
ATOM 695 N N . ASP A 1 88 ? -3.382 -8.910 1.291 1.00 96.56 88 ASP A N 1
ATOM 696 C CA . ASP A 1 88 ? -3.144 -10.308 1.652 1.00 96.56 88 ASP A CA 1
ATOM 697 C C . ASP A 1 88 ? -2.706 -10.407 3.127 1.00 96.56 88 ASP A C 1
ATOM 699 O O . ASP A 1 88 ? -1.644 -9.862 3.469 1.00 96.56 88 ASP A O 1
ATOM 703 N N . PRO A 1 89 ? -3.496 -11.061 4.005 1.00 95.56 89 PRO A N 1
ATOM 704 C CA . PRO A 1 89 ? -3.166 -11.202 5.419 1.00 95.56 89 PRO A CA 1
ATOM 705 C C . PRO A 1 89 ? -1.995 -12.151 5.689 1.00 95.56 89 PRO A C 1
ATOM 707 O O . PRO A 1 89 ? -1.342 -12.020 6.723 1.00 95.56 89 PRO A O 1
ATOM 710 N N . ASP A 1 90 ? -1.680 -13.056 4.762 1.00 95.19 90 ASP A N 1
ATOM 711 C CA . ASP A 1 90 ? -0.555 -13.984 4.900 1.00 95.19 90 ASP A CA 1
ATOM 712 C C . ASP A 1 90 ? 0.771 -13.351 4.432 1.00 95.19 90 ASP A C 1
ATOM 714 O O . ASP A 1 90 ? 1.865 -13.863 4.698 1.00 95.19 90 ASP A O 1
ATOM 718 N N . MET A 1 91 ? 0.698 -12.194 3.764 1.00 94.44 91 MET A N 1
ATOM 719 C CA . MET A 1 91 ? 1.854 -11.432 3.304 1.00 94.44 91 MET A CA 1
ATOM 720 C C . MET A 1 91 ? 2.332 -10.452 4.375 1.00 94.44 91 MET A C 1
ATOM 722 O O . MET A 1 91 ? 1.572 -9.616 4.855 1.00 94.44 91 MET A O 1
ATOM 726 N N . LYS A 1 92 ? 3.631 -10.459 4.692 1.00 94.75 92 LYS A N 1
ATOM 727 C CA . LYS A 1 92 ? 4.218 -9.431 5.568 1.00 94.75 92 LYS A CA 1
ATOM 728 C C . LYS A 1 92 ? 4.188 -8.065 4.881 1.00 94.75 92 LYS A C 1
ATOM 730 O O . LYS A 1 92 ? 4.665 -7.944 3.754 1.00 94.75 92 LYS A O 1
ATOM 735 N N . VAL A 1 93 ? 3.760 -7.019 5.593 1.00 94.69 93 VAL A N 1
ATOM 736 C CA . VAL A 1 93 ? 3.692 -5.646 5.051 1.00 94.69 93 VAL A CA 1
ATOM 737 C C . VAL A 1 93 ? 5.028 -5.144 4.482 1.00 94.69 93 VAL A C 1
ATOM 739 O O . VAL A 1 93 ? 5.054 -4.524 3.425 1.00 94.69 93 VAL A O 1
ATOM 742 N N . HIS A 1 94 ? 6.162 -5.501 5.094 1.00 94.00 94 HIS A N 1
ATOM 743 C CA . HIS A 1 94 ? 7.480 -5.156 4.548 1.00 94.00 94 HIS A CA 1
ATOM 744 C C . HIS A 1 94 ? 7.768 -5.819 3.196 1.00 94.00 94 HIS A C 1
ATOM 746 O O . HIS A 1 94 ? 8.368 -5.196 2.330 1.00 94.00 94 HIS A O 1
ATOM 752 N N . THR A 1 95 ? 7.304 -7.052 2.977 1.00 95.75 95 THR A N 1
ATOM 753 C CA . THR A 1 95 ? 7.432 -7.702 1.667 1.00 95.75 95 THR A CA 1
ATOM 754 C C . THR A 1 95 ? 6.579 -6.985 0.621 1.00 95.75 95 THR A C 1
ATOM 756 O O . THR A 1 95 ? 7.010 -6.858 -0.521 1.00 95.75 95 THR A O 1
ATOM 759 N N . VAL A 1 96 ? 5.407 -6.463 0.998 1.00 95.31 96 VAL A N 1
ATOM 760 C CA . VAL A 1 96 ? 4.583 -5.623 0.112 1.00 95.31 96 VAL A CA 1
ATOM 761 C C . VAL A 1 96 ? 5.351 -4.360 -0.296 1.00 95.31 96 VAL A C 1
ATOM 763 O O . VAL A 1 96 ? 5.449 -4.071 -1.486 1.00 95.31 96 VAL A O 1
ATOM 766 N N . TRP A 1 97 ? 5.967 -3.655 0.658 1.00 94.44 97 TRP A N 1
ATOM 767 C CA . TRP A 1 97 ? 6.790 -2.470 0.369 1.00 94.44 97 TRP A CA 1
ATOM 768 C C . TRP A 1 97 ? 7.979 -2.782 -0.529 1.00 94.44 97 TRP A C 1
ATOM 770 O O . TRP A 1 97 ? 8.210 -2.076 -1.507 1.00 94.44 97 TRP A O 1
ATOM 780 N N . ASP A 1 98 ? 8.705 -3.858 -0.233 1.00 95.12 98 ASP A N 1
ATOM 781 C CA . ASP A 1 98 ? 9.860 -4.279 -1.022 1.00 95.12 98 ASP A CA 1
ATOM 782 C C . ASP A 1 98 ? 9.465 -4.576 -2.472 1.00 95.12 98 ASP A C 1
ATOM 784 O O . ASP A 1 98 ? 10.218 -4.273 -3.396 1.00 95.12 98 ASP A O 1
ATOM 788 N N . ARG A 1 99 ? 8.267 -5.129 -2.693 1.00 94.75 99 ARG A N 1
ATOM 789 C CA . ARG A 1 99 ? 7.725 -5.377 -4.033 1.00 94.75 99 ARG A CA 1
ATOM 790 C C . ARG A 1 99 ? 7.348 -4.098 -4.765 1.00 94.75 99 ARG A C 1
ATOM 792 O O . ARG A 1 99 ? 7.736 -3.964 -5.925 1.00 94.75 99 ARG A O 1
ATOM 799 N N . CYS A 1 100 ? 6.638 -3.174 -4.114 1.00 92.56 100 CYS A N 1
ATOM 800 C CA . CYS A 1 100 ? 6.336 -1.872 -4.710 1.00 92.56 100 CYS A CA 1
ATOM 801 C C . CYS A 1 100 ? 7.632 -1.143 -5.080 1.00 92.56 100 CYS A C 1
ATOM 803 O O . CYS A 1 100 ? 7.813 -0.723 -6.222 1.00 92.56 100 CYS A O 1
ATOM 805 N N . TRP A 1 101 ? 8.591 -1.105 -4.155 1.00 91.69 101 TRP A N 1
ATOM 806 C CA . TRP A 1 101 ? 9.897 -0.493 -4.369 1.00 91.69 101 TRP A CA 1
ATOM 807 C C . TRP A 1 101 ? 10.684 -1.155 -5.505 1.00 91.69 101 TRP A C 1
ATOM 809 O O . TRP A 1 101 ? 11.253 -0.475 -6.358 1.00 91.69 101 TRP A O 1
ATOM 819 N N . ALA A 1 102 ? 10.700 -2.485 -5.571 1.00 92.44 102 ALA A N 1
ATOM 820 C CA . ALA A 1 102 ? 11.357 -3.202 -6.656 1.00 92.44 102 ALA A CA 1
ATOM 821 C C . ALA A 1 102 ? 10.720 -2.902 -8.021 1.00 92.44 102 ALA A C 1
ATOM 823 O O . ALA A 1 102 ? 11.443 -2.727 -9.004 1.00 92.44 102 ALA A O 1
ATOM 824 N N . ALA A 1 103 ? 9.388 -2.808 -8.082 1.00 91.44 103 ALA A N 1
ATOM 825 C CA . ALA A 1 103 ? 8.672 -2.442 -9.300 1.00 91.44 103 ALA A CA 1
ATOM 826 C C . ALA A 1 103 ? 9.030 -1.016 -9.750 1.00 91.44 103 ALA A C 1
ATOM 828 O O . ALA A 1 103 ? 9.386 -0.819 -10.912 1.00 91.44 103 ALA A O 1
ATOM 829 N N . THR A 1 104 ? 9.044 -0.036 -8.836 1.00 87.44 104 THR A N 1
ATOM 830 C CA . THR A 1 104 ? 9.452 1.347 -9.157 1.00 87.44 104 THR A CA 1
ATOM 831 C C . THR A 1 104 ? 10.924 1.457 -9.572 1.00 87.44 104 THR A C 1
ATOM 833 O O . THR A 1 104 ? 11.292 2.387 -10.286 1.00 87.44 104 THR A O 1
ATOM 836 N N . HIS A 1 105 ? 11.757 0.479 -9.201 1.00 88.31 105 HIS A N 1
ATOM 837 C CA . HIS A 1 105 ? 13.165 0.369 -9.601 1.00 88.31 105 HIS A CA 1
ATOM 838 C C . HIS A 1 105 ? 13.390 -0.506 -10.848 1.00 88.31 105 HIS A C 1
ATOM 840 O O . HIS A 1 105 ? 14.530 -0.854 -11.162 1.00 88.31 105 HIS A O 1
ATOM 846 N N . GLY A 1 106 ? 12.326 -0.841 -11.584 1.00 87.75 106 GLY A N 1
ATOM 847 C CA . GLY A 1 106 ? 12.409 -1.492 -12.893 1.00 87.75 106 GLY A CA 1
ATOM 848 C C . GLY A 1 106 ? 12.582 -3.009 -12.846 1.00 87.75 106 GLY A C 1
ATOM 849 O O . GLY A 1 106 ? 12.920 -3.618 -13.864 1.00 87.75 106 GLY A O 1
ATOM 850 N N . LEU A 1 107 ? 12.356 -3.647 -11.693 1.00 91.25 107 LEU A N 1
ATOM 851 C CA . LEU A 1 107 ? 12.357 -5.102 -11.616 1.00 91.25 107 LEU A CA 1
ATOM 852 C C . LEU A 1 107 ? 11.147 -5.662 -12.395 1.00 91.25 107 LEU A C 1
ATOM 854 O O . LEU A 1 107 ? 10.024 -5.200 -12.184 1.00 91.25 107 LEU A O 1
ATOM 858 N N . PRO A 1 108 ? 11.318 -6.675 -13.268 1.00 91.06 108 PRO A N 1
ATOM 859 C CA . PRO A 1 108 ? 10.194 -7.261 -13.994 1.00 91.06 108 PRO A CA 1
ATOM 860 C C . PRO A 1 108 ? 9.143 -7.835 -13.040 1.00 91.06 108 PRO A C 1
ATOM 862 O O . PRO A 1 108 ? 9.497 -8.516 -12.076 1.00 91.06 108 PRO A O 1
ATOM 865 N N . MET A 1 109 ? 7.854 -7.667 -13.346 1.00 90.25 109 MET A N 1
ATOM 866 C CA . MET A 1 109 ? 6.764 -8.098 -12.454 1.00 90.25 109 MET A CA 1
ATOM 867 C C . MET A 1 109 ? 6.833 -9.583 -12.066 1.00 90.25 109 MET A C 1
ATOM 869 O O . MET A 1 109 ? 6.616 -9.939 -10.911 1.00 90.25 109 MET A O 1
ATOM 873 N N . GLY A 1 110 ? 7.244 -10.460 -12.989 1.00 90.12 110 GLY A N 1
ATOM 874 C CA . GLY A 1 110 ? 7.448 -11.884 -12.691 1.00 90.12 110 GLY A CA 1
ATOM 875 C C . GLY A 1 110 ? 8.564 -12.168 -11.673 1.00 90.12 110 GLY A C 1
ATOM 876 O O . GLY A 1 110 ? 8.610 -13.250 -11.091 1.00 90.12 110 GLY A O 1
ATOM 877 N N . GLN A 1 111 ? 9.490 -11.234 -11.457 1.00 93.19 111 GLN A N 1
ATOM 878 C CA . GLN A 1 111 ? 10.447 -11.272 -10.350 1.00 93.19 111 GLN A CA 1
ATOM 879 C C . GLN A 1 111 ? 9.878 -10.569 -9.114 1.00 93.19 111 GLN A C 1
ATOM 881 O O . GLN A 1 111 ? 9.966 -11.140 -8.033 1.00 93.19 111 GLN A O 1
ATOM 886 N N . VAL A 1 112 ? 9.221 -9.412 -9.263 1.00 93.88 112 VAL A N 1
ATOM 887 C CA . VAL A 1 112 ? 8.555 -8.696 -8.155 1.00 93.88 112 VAL A CA 1
ATOM 888 C C . VAL A 1 112 ? 7.655 -9.635 -7.351 1.00 93.88 112 VAL A C 1
ATOM 890 O O . VAL A 1 112 ? 7.816 -9.745 -6.141 1.00 93.88 112 VAL A O 1
ATOM 893 N N . PHE A 1 113 ? 6.788 -10.412 -8.004 1.00 93.62 113 PHE A N 1
ATOM 894 C CA . PHE A 1 113 ? 5.889 -11.335 -7.301 1.00 93.62 113 PHE A CA 1
ATOM 895 C C . PHE A 1 113 ? 6.597 -12.466 -6.551 1.00 93.62 113 PHE A C 1
ATOM 897 O O . PHE A 1 113 ? 5.984 -13.081 -5.690 1.00 93.62 113 PHE A O 1
ATOM 904 N N . ARG A 1 114 ? 7.872 -12.743 -6.847 1.00 93.94 114 ARG A N 1
ATOM 905 C CA . ARG A 1 114 ? 8.703 -13.732 -6.140 1.00 93.94 114 ARG A CA 1
ATOM 906 C C . ARG A 1 114 ? 9.614 -13.098 -5.096 1.00 93.94 114 ARG A C 1
ATOM 908 O O . ARG A 1 114 ? 10.314 -13.817 -4.388 1.00 93.94 114 ARG A O 1
ATOM 915 N N . LEU A 1 115 ? 9.647 -11.773 -4.996 1.00 94.75 115 LEU A N 1
ATOM 916 C CA . LEU A 1 115 ? 10.509 -11.079 -4.054 1.00 94.75 115 LEU A CA 1
ATOM 917 C C . LEU A 1 115 ? 10.009 -11.307 -2.624 1.00 94.75 115 LEU A C 1
ATOM 919 O O . LEU A 1 115 ? 8.817 -11.144 -2.338 1.00 94.75 115 LEU A O 1
ATOM 923 N N . ARG A 1 116 ? 10.939 -11.685 -1.742 1.00 94.06 116 ARG A N 1
ATOM 924 C CA . ARG A 1 116 ? 10.724 -11.782 -0.294 1.00 94.06 116 ARG A CA 1
ATOM 925 C C . ARG A 1 116 ? 11.264 -10.547 0.417 1.00 94.06 116 ARG A C 1
ATOM 927 O O . ARG A 1 116 ? 10.600 -10.063 1.332 1.00 94.06 116 ARG A O 1
ATOM 934 N N . SER A 1 117 ? 12.437 -10.058 0.002 1.00 95.31 117 SER A N 1
ATOM 935 C CA . SER A 1 117 ? 12.996 -8.814 0.528 1.00 95.31 117 SER A CA 1
ATOM 936 C C . SER A 1 117 ? 13.857 -8.026 -0.461 1.00 95.31 117 SER A C 1
ATOM 938 O O . SER A 1 117 ? 14.497 -8.613 -1.339 1.00 95.31 117 SER A O 1
ATOM 940 N N . TRP A 1 118 ? 13.932 -6.708 -0.273 1.00 95.00 118 TRP A N 1
ATOM 941 C CA . TRP A 1 118 ? 14.800 -5.790 -1.017 1.00 95.00 118 TRP A CA 1
ATOM 942 C C . TRP A 1 118 ? 15.993 -5.319 -0.167 1.00 95.00 118 TRP A C 1
ATOM 944 O O . TRP A 1 118 ? 15.857 -4.987 1.008 1.00 95.00 118 TRP A O 1
ATOM 954 N N . ASP A 1 119 ? 17.188 -5.273 -0.757 1.00 92.50 119 ASP A N 1
ATOM 955 C CA . ASP A 1 119 ? 18.376 -4.672 -0.145 1.00 92.50 119 ASP A CA 1
ATOM 956 C C . ASP A 1 119 ? 18.431 -3.185 -0.515 1.00 92.50 119 ASP A C 1
ATOM 958 O O . ASP A 1 119 ? 18.901 -2.803 -1.591 1.00 92.50 119 ASP A O 1
ATOM 962 N N . TYR A 1 120 ? 17.946 -2.334 0.389 1.00 88.38 120 TYR A N 1
ATOM 963 C CA . TYR A 1 120 ? 17.930 -0.882 0.202 1.00 88.38 120 TYR A CA 1
ATOM 964 C C . TYR A 1 120 ? 19.329 -0.263 0.097 1.00 88.38 120 TYR A C 1
ATOM 966 O O . TYR A 1 120 ? 19.495 0.744 -0.593 1.00 88.38 120 TYR A O 1
ATOM 974 N N . GLY A 1 121 ? 20.340 -0.858 0.741 1.00 91.25 121 GLY A N 1
ATOM 975 C CA . GLY A 1 121 ? 21.713 -0.353 0.710 1.00 91.25 121 GLY A CA 1
ATOM 976 C C . GLY A 1 121 ? 22.380 -0.579 -0.645 1.00 91.25 121 GLY A C 1
ATOM 977 O O . GLY A 1 121 ? 23.102 0.287 -1.134 1.00 91.25 121 GLY A O 1
ATOM 978 N N . GLN A 1 122 ? 22.105 -1.726 -1.268 1.00 90.44 122 GLN A N 1
ATOM 979 C CA . GLN A 1 122 ? 22.668 -2.107 -2.569 1.00 90.44 122 GLN A CA 1
ATOM 980 C C . GLN A 1 122 ? 21.708 -1.885 -3.745 1.00 90.44 122 GLN A C 1
ATOM 982 O O . GLN A 1 122 ? 22.094 -2.103 -4.892 1.00 90.44 122 GLN A O 1
ATOM 987 N N . LYS A 1 123 ? 20.467 -1.461 -3.476 1.00 89.62 123 LYS A N 1
ATOM 988 C CA . LYS A 1 123 ? 19.394 -1.264 -4.463 1.00 89.62 123 LYS A CA 1
ATOM 989 C C . LYS A 1 123 ? 19.182 -2.493 -5.358 1.00 89.62 123 LYS A C 1
ATOM 991 O O . LYS A 1 123 ? 19.141 -2.378 -6.581 1.00 89.62 123 LYS A O 1
ATOM 996 N N . ARG A 1 124 ? 19.069 -3.675 -4.747 1.00 91.75 124 ARG A N 1
ATOM 997 C CA . ARG A 1 124 ? 18.884 -4.953 -5.457 1.00 91.75 124 ARG A CA 1
ATOM 998 C C . ARG A 1 124 ? 17.990 -5.918 -4.671 1.00 91.75 124 ARG A C 1
ATOM 1000 O O . ARG A 1 124 ? 17.814 -5.721 -3.470 1.00 91.75 124 ARG A O 1
ATOM 1007 N N . PRO A 1 125 ? 17.489 -7.002 -5.291 1.00 94.19 125 PRO A N 1
ATOM 1008 C CA . PRO A 1 125 ? 16.829 -8.078 -4.558 1.00 94.19 125 PRO A CA 1
ATOM 1009 C C . PRO A 1 125 ? 17.724 -8.643 -3.447 1.00 94.19 125 PRO A C 1
ATOM 1011 O O . PRO A 1 125 ? 18.880 -8.989 -3.697 1.00 94.19 125 PRO A O 1
ATOM 1014 N N . GLY A 1 126 ? 17.189 -8.729 -2.229 1.00 93.00 126 GLY A N 1
ATOM 1015 C CA . GLY A 1 126 ? 17.877 -9.302 -1.073 1.00 93.00 126 GLY A CA 1
ATOM 1016 C C . GLY A 1 126 ? 17.617 -10.801 -0.948 1.00 93.00 126 GLY A C 1
ATOM 1017 O O . GLY A 1 126 ? 18.553 -11.594 -0.866 1.00 93.00 126 GLY A O 1
ATOM 1018 N N . SER A 1 127 ? 16.342 -11.198 -0.972 1.00 94.25 127 SER A N 1
ATOM 1019 C CA . SER A 1 127 ? 15.937 -12.607 -0.945 1.00 94.25 127 SER A CA 1
ATOM 1020 C C . SER A 1 127 ? 14.661 -12.862 -1.748 1.00 94.25 127 SER A C 1
ATOM 1022 O O . SER A 1 127 ? 13.839 -11.964 -1.957 1.00 94.25 127 SER A O 1
ATOM 1024 N N . TRP A 1 128 ? 14.493 -14.109 -2.183 1.00 93.44 128 TRP A N 1
ATOM 1025 C CA . TRP A 1 128 ? 13.340 -14.578 -2.949 1.00 93.44 128 TRP A CA 1
ATOM 1026 C C . TRP A 1 128 ? 12.477 -15.514 -2.102 1.00 93.44 128 TRP A C 1
ATOM 1028 O O . TRP A 1 128 ? 12.941 -16.092 -1.116 1.00 93.44 128 TRP A O 1
ATOM 1038 N N . MET A 1 129 ? 11.209 -15.645 -2.472 1.00 86.00 129 MET A N 1
ATOM 1039 C CA . MET A 1 129 ? 10.365 -16.733 -1.999 1.00 86.00 129 MET A CA 1
ATOM 1040 C C . MET A 1 129 ? 10.821 -18.031 -2.672 1.00 86.00 129 MET A C 1
ATOM 1042 O O . MET A 1 129 ? 11.178 -18.013 -3.851 1.00 86.00 129 MET A O 1
ATOM 1046 N N . GLU A 1 130 ? 10.874 -19.105 -1.886 1.00 74.94 130 GLU A N 1
ATOM 1047 C CA . GLU A 1 130 ? 11.211 -20.457 -2.351 1.00 74.94 130 GLU A CA 1
ATOM 1048 C C . GLU A 1 130 ? 10.083 -21.048 -3.199 1.00 74.94 130 GLU A C 1
ATOM 1050 O O . GLU A 1 130 ? 8.905 -20.742 -2.897 1.00 74.94 130 GLU A O 1
#

Sequence (130 aa):
MNRACAGQTVLDLFPTPPRDHVEDTLKWMCDVHGCVRDEIEGEVRELYRDFGTVEAFDRCKALVDFHDGKMCHEPLLCTSPRQIGVFDPDMKVHTVWDRCWAATHGLPMGQVFRLRSWDYGQKRPGSWME

Foldseek 3Di:
DDDDDPPDDPCVVDPDPPDPLLVVLLCCLCVVQVFDSVVCSVVLVLLVVQDPSVLSSLLSVLVSLVRRPPDDQPLCVVDDSVLLCSNPPVQDSQLSVQLSLCSSVPNHNVQSSQAPHADPVVRGGDDGHD

pLDDT: mea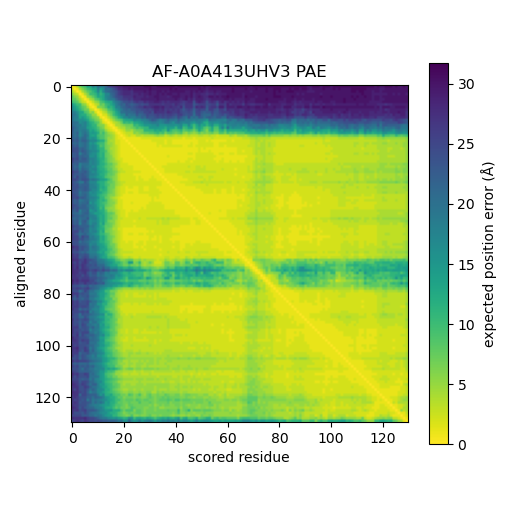n 87.01, std 14.38, range [35.84, 98.25]

Radius of gyration: 19.84 Å; Cα contacts (8 Å, |Δi|>4): 139; chains: 1; bounding box: 47×40×62 Å

Secondary structure (DSSP, 8-state):
-----TT--GGGGSPPPPP-HHHHHHHHHHHHH---HHHHHHHHHHHHHHS-HHHHHHHHHHHHHHH-SS---HHHHTS-HHHHTTT-TTS-HHHHHHHHHHHHTT--HHHHTTEEEEETTTTEEEEE--

Solvent-accessible surface area (backbone atoms only — not comparable to full-atom values): 7780 Å² total; per-residue (Å²): 133,90,76,81,68,94,81,75,57,80,66,77,79,53,74,77,74,81,80,58,65,62,59,56,46,52,49,48,40,31,75,75,35,45,28,59,60,89,77,46,49,67,57,51,52,47,34,55,70,78,34,59,73,69,58,19,52,56,31,48,61,50,48,38,60,74,47,30,64,77,53,86,42,67,65,45,74,79,54,52,60,65,80,65,30,60,77,38,87,89,48,57,64,67,33,33,43,31,29,54,52,36,26,75,70,70,44,56,65,85,52,30,77,38,45,46,35,55,31,78,90,77,73,42,83,62,42,65,60,132